Protein AF-A0A1I7UW16-F1 (afdb_monomer_lite)

Structure (mmCIF, N/CA/C/O backbone):
data_AF-A0A1I7UW16-F1
#
_entry.id   AF-A0A1I7UW16-F1
#
loop_
_atom_site.group_PDB
_atom_site.id
_atom_site.type_symbol
_atom_site.label_atom_id
_atom_site.label_alt_id
_atom_site.label_comp_id
_atom_site.label_asym_id
_atom_site.label_entity_id
_atom_site.label_seq_id
_atom_site.pdbx_PDB_ins_code
_atom_site.Cartn_x
_atom_site.Cartn_y
_atom_site.Cartn_z
_atom_site.occupancy
_atom_site.B_iso_or_equiv
_atom_site.auth_seq_id
_atom_site.auth_comp_id
_atom_site.auth_asym_id
_atom_site.auth_atom_id
_atom_site.pdbx_PDB_model_num
ATOM 1 N N . MET A 1 1 ? 10.125 19.066 -25.832 1.00 37.03 1 MET A N 1
ATOM 2 C CA . MET A 1 1 ? 11.140 18.286 -26.562 1.00 37.03 1 MET A CA 1
ATOM 3 C C . MET A 1 1 ? 11.892 17.517 -25.488 1.00 37.03 1 MET A C 1
ATOM 5 O O . MET A 1 1 ? 12.702 18.112 -24.798 1.00 37.03 1 MET A O 1
ATOM 9 N N . ILE A 1 2 ? 11.449 16.295 -25.178 1.00 45.31 2 ILE A N 1
ATOM 10 C CA . ILE A 1 2 ? 12.092 15.461 -24.152 1.00 45.31 2 ILE A CA 1
ATOM 11 C C . ILE A 1 2 ? 13.282 14.831 -24.868 1.00 45.31 2 ILE A C 1
ATOM 13 O O . ILE A 1 2 ? 13.067 14.073 -25.810 1.00 45.31 2 ILE A O 1
ATOM 17 N N . GLU A 1 3 ? 14.505 15.222 -24.507 1.00 43.91 3 GLU A N 1
ATOM 18 C CA . GLU A 1 3 ? 15.710 14.512 -24.940 1.00 43.91 3 GLU A CA 1
ATOM 19 C C . GLU A 1 3 ? 15.518 13.026 -24.630 1.00 43.91 3 GLU A C 1
ATOM 21 O O . GLU A 1 3 ? 15.234 12.659 -23.487 1.00 43.91 3 GLU A O 1
ATOM 26 N N . GLU A 1 4 ? 15.614 12.173 -25.651 1.00 52.16 4 GLU A N 1
ATOM 27 C CA . GLU A 1 4 ? 15.665 10.728 -25.462 1.00 52.16 4 GLU A CA 1
ATOM 28 C C . GLU A 1 4 ? 16.935 10.406 -24.676 1.00 52.16 4 GLU A C 1
ATOM 30 O O . GLU A 1 4 ? 18.010 10.198 -25.236 1.00 52.16 4 GLU A O 1
ATOM 35 N N . GLN A 1 5 ? 16.818 10.392 -23.351 1.00 58.78 5 GLN A N 1
ATOM 36 C CA . GLN A 1 5 ? 17.840 9.847 -22.482 1.00 58.78 5 GLN A CA 1
ATOM 37 C C . GLN A 1 5 ? 17.962 8.365 -22.853 1.00 58.78 5 GLN A C 1
ATOM 39 O O . GLN A 1 5 ? 17.078 7.554 -22.570 1.00 58.78 5 GLN A O 1
ATOM 44 N N . SER A 1 6 ? 19.009 8.030 -23.604 1.00 64.75 6 SER A N 1
ATOM 45 C CA . SER A 1 6 ? 19.212 6.687 -24.129 1.00 64.75 6 SER A CA 1
ATOM 46 C C . SER A 1 6 ? 19.638 5.769 -22.986 1.00 64.75 6 SER A C 1
ATOM 48 O O . SER A 1 6 ? 20.791 5.731 -22.558 1.00 64.75 6 SER A O 1
ATOM 50 N N . PHE A 1 7 ? 18.673 5.037 -22.431 1.00 72.69 7 PHE A N 1
ATOM 51 C CA . PHE A 1 7 ? 18.946 4.079 -21.369 1.00 72.69 7 PHE A CA 1
ATOM 52 C C . PHE A 1 7 ? 19.776 2.909 -21.906 1.00 72.69 7 PHE A C 1
ATOM 54 O O . PHE A 1 7 ? 19.436 2.280 -22.911 1.00 72.69 7 PHE A O 1
ATOM 61 N N . ASN A 1 8 ? 20.863 2.577 -21.205 1.00 81.75 8 ASN A N 1
ATOM 62 C CA . ASN A 1 8 ? 21.662 1.402 -21.527 1.00 81.75 8 ASN A CA 1
ATOM 63 C C . ASN A 1 8 ? 20.979 0.130 -20.991 1.00 81.75 8 ASN A C 1
ATOM 65 O O . ASN A 1 8 ? 21.218 -0.315 -19.868 1.00 81.75 8 ASN A O 1
ATOM 69 N N . TRP A 1 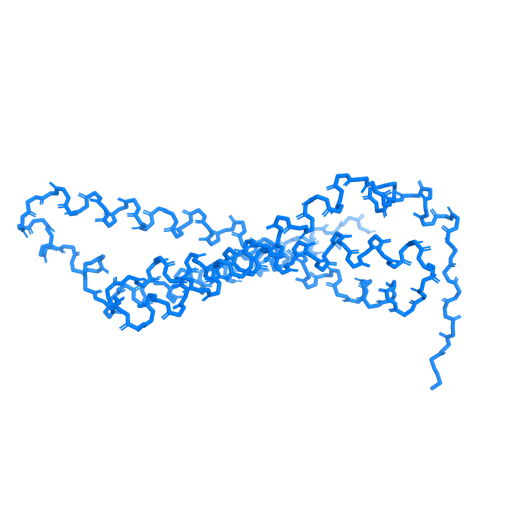9 ? 20.097 -0.452 -21.804 1.00 78.88 9 TRP A N 1
ATOM 70 C CA . TRP A 1 9 ? 19.268 -1.604 -21.435 1.00 78.88 9 TRP A CA 1
ATOM 71 C C . TRP A 1 9 ? 20.053 -2.871 -21.080 1.00 78.88 9 TRP A C 1
ATOM 73 O O . TRP A 1 9 ? 19.568 -3.675 -20.283 1.00 78.88 9 TRP A O 1
ATOM 83 N N . THR A 1 10 ? 21.246 -3.074 -21.648 1.00 79.19 10 THR A N 1
ATOM 84 C CA . THR A 1 10 ? 22.092 -4.230 -21.304 1.00 79.19 10 THR A CA 1
ATOM 85 C C . THR A 1 10 ? 22.701 -4.067 -19.919 1.00 79.19 10 THR A C 1
ATOM 87 O O . THR A 1 10 ? 22.698 -5.027 -19.152 1.00 79.19 10 THR A O 1
ATOM 90 N N . LEU A 1 11 ? 23.125 -2.849 -19.567 1.00 81.06 11 LEU A N 1
ATOM 91 C CA . LEU A 1 11 ? 23.578 -2.522 -18.218 1.00 81.06 11 LEU A CA 1
ATOM 92 C C . LEU A 1 11 ? 22.443 -2.703 -17.203 1.00 81.06 11 LEU A C 1
ATOM 94 O O . LEU A 1 11 ? 22.630 -3.426 -16.235 1.00 81.06 11 LEU A O 1
ATOM 98 N N . ILE A 1 12 ? 21.255 -2.141 -17.466 1.00 77.75 12 ILE A N 1
ATOM 99 C CA . ILE A 1 12 ? 20.081 -2.229 -16.572 1.00 77.75 12 ILE A CA 1
ATOM 100 C C . ILE A 1 12 ? 19.660 -3.682 -16.325 1.00 77.75 12 ILE A C 1
ATOM 102 O O . ILE A 1 12 ? 19.363 -4.063 -15.195 1.00 77.75 12 ILE A O 1
ATOM 106 N N . ARG A 1 13 ? 19.646 -4.516 -17.372 1.00 76.19 13 ARG A N 1
ATOM 107 C CA . ARG A 1 13 ? 19.336 -5.945 -17.232 1.00 76.19 13 ARG A CA 1
ATOM 108 C C . ARG A 1 13 ? 20.404 -6.687 -16.418 1.00 76.19 13 ARG A C 1
ATOM 110 O O . ARG A 1 13 ? 20.070 -7.655 -15.746 1.00 76.19 13 ARG A O 1
ATOM 117 N N . GLY A 1 14 ? 21.664 -6.257 -16.499 1.00 72.62 14 GLY A N 1
ATOM 118 C CA . GLY A 1 14 ? 22.774 -6.843 -15.748 1.00 72.62 14 GLY A CA 1
ATOM 119 C C . GLY A 1 14 ? 22.804 -6.434 -14.274 1.00 72.62 14 GLY A C 1
ATOM 120 O O . GLY A 1 14 ? 23.135 -7.260 -13.431 1.00 72.62 14 GLY A O 1
ATOM 121 N N . THR A 1 15 ? 22.445 -5.189 -13.950 1.00 79.25 15 THR A N 1
ATOM 122 C CA . THR A 1 15 ? 22.438 -4.686 -12.568 1.00 79.25 15 THR A CA 1
ATOM 123 C C . THR A 1 15 ? 21.163 -5.002 -11.798 1.00 79.25 15 THR A C 1
ATOM 125 O O . THR A 1 15 ? 21.235 -5.097 -10.577 1.00 79.25 15 THR A O 1
ATOM 128 N N . CYS A 1 16 ? 20.020 -5.176 -12.470 1.00 71.81 16 CYS A N 1
ATOM 129 C CA . CYS A 1 16 ? 18.739 -5.439 -11.810 1.00 71.81 16 CYS A CA 1
ATOM 130 C C . CYS A 1 16 ? 18.067 -6.721 -12.342 1.00 71.81 16 CYS A C 1
ATOM 132 O O . CYS A 1 16 ? 17.064 -6.643 -13.068 1.00 71.81 16 CYS A O 1
ATOM 134 N N . PRO A 1 17 ? 18.609 -7.912 -12.019 1.00 72.75 17 PRO A N 1
ATOM 135 C CA . PRO A 1 17 ? 18.040 -9.186 -12.452 1.00 72.75 17 PRO A CA 1
ATOM 136 C C . PRO A 1 17 ? 16.630 -9.438 -11.896 1.00 72.75 17 PRO A C 1
ATOM 138 O O . PRO A 1 17 ? 15.856 -10.167 -12.510 1.00 72.75 17 PRO A O 1
ATOM 141 N N . GLU A 1 18 ? 16.264 -8.810 -10.778 1.00 69.75 18 GLU A N 1
ATOM 142 C CA . GLU A 1 18 ? 14.967 -8.948 -10.110 1.00 69.75 18 GLU A CA 1
ATOM 143 C C . GLU A 1 18 ? 13.769 -8.424 -10.918 1.00 69.75 18 GLU A C 1
ATOM 145 O O . GLU A 1 18 ? 12.633 -8.749 -10.590 1.00 69.75 18 GLU A O 1
ATOM 150 N N . PHE A 1 19 ? 13.995 -7.637 -11.976 1.00 72.62 19 PHE A N 1
ATOM 151 C CA . PHE A 1 19 ? 12.925 -7.164 -12.869 1.00 72.62 19 PHE A CA 1
ATOM 152 C C . PHE A 1 19 ? 12.847 -7.947 -14.180 1.00 72.62 19 PHE A C 1
ATOM 154 O O . PHE A 1 19 ? 12.018 -7.630 -15.039 1.00 72.62 19 PHE A O 1
ATOM 161 N N . ILE A 1 20 ? 13.699 -8.959 -14.366 1.00 77.31 20 ILE A N 1
ATOM 162 C CA . ILE A 1 20 ? 13.594 -9.854 -15.514 1.00 77.31 20 ILE A CA 1
ATOM 163 C C . ILE A 1 20 ? 12.311 -10.672 -15.330 1.00 77.31 20 ILE A C 1
ATOM 165 O O . ILE A 1 20 ? 12.205 -11.385 -14.336 1.00 77.31 20 ILE A O 1
ATOM 169 N N . PRO A 1 21 ? 11.351 -10.584 -16.268 1.00 73.50 21 PRO A N 1
ATOM 170 C CA . PRO A 1 21 ? 10.049 -11.211 -16.100 1.00 73.50 21 PRO A CA 1
ATOM 171 C C . PRO A 1 21 ? 10.191 -12.715 -15.886 1.00 73.50 21 PRO A C 1
ATOM 173 O O . PRO A 1 21 ? 10.708 -13.436 -16.744 1.00 73.50 21 PRO A O 1
ATOM 176 N N . ASN A 1 22 ? 9.698 -13.178 -14.744 1.00 79.19 22 ASN A N 1
ATOM 177 C CA . ASN A 1 22 ? 9.583 -14.580 -14.390 1.00 79.19 22 ASN A CA 1
ATOM 178 C C . ASN A 1 22 ? 8.107 -15.013 -14.407 1.00 79.19 22 ASN A C 1
ATOM 180 O O . ASN A 1 22 ? 7.189 -14.213 -14.235 1.00 79.19 22 ASN A O 1
ATOM 184 N N . HIS A 1 23 ? 7.859 -16.313 -14.557 1.00 80.25 23 HIS A N 1
ATOM 185 C CA . HIS A 1 23 ? 6.508 -16.882 -14.509 1.00 80.25 23 HIS A CA 1
ATOM 186 C C . HIS A 1 23 ? 5.813 -16.587 -13.170 1.00 80.25 23 HIS A C 1
ATOM 188 O O . HIS A 1 23 ? 4.605 -16.356 -13.129 1.00 80.25 23 HIS A O 1
ATOM 194 N N . TRP A 1 24 ? 6.586 -16.536 -12.083 1.00 82.00 24 TRP A N 1
ATOM 195 C CA . TRP A 1 24 ? 6.088 -16.178 -10.757 1.00 82.00 24 TRP A CA 1
ATOM 196 C C . TRP A 1 24 ? 5.602 -14.730 -10.658 1.00 82.00 24 TRP A C 1
ATOM 198 O O . TRP A 1 24 ? 4.640 -14.483 -9.935 1.00 82.00 24 TRP A O 1
ATOM 208 N N . ASP A 1 25 ? 6.171 -13.796 -11.421 1.00 77.69 25 ASP A N 1
ATOM 209 C CA . ASP A 1 25 ? 5.743 -12.390 -11.394 1.00 77.69 25 ASP A CA 1
ATOM 210 C C . ASP A 1 25 ? 4.336 -12.231 -11.970 1.00 77.69 25 ASP A C 1
ATOM 212 O O . ASP A 1 25 ? 3.531 -11.452 -11.463 1.00 77.69 25 ASP A O 1
ATOM 216 N N . ILE A 1 26 ? 4.002 -13.026 -12.993 1.00 81.81 26 ILE A N 1
ATOM 217 C CA . ILE A 1 26 ? 2.655 -13.069 -13.574 1.00 81.81 26 ILE A CA 1
ATOM 218 C C . ILE A 1 26 ? 1.663 -13.632 -12.552 1.00 81.81 26 ILE A C 1
ATOM 220 O O . ILE A 1 26 ? 0.593 -13.061 -12.350 1.00 81.81 26 ILE A O 1
ATOM 224 N N . VAL A 1 27 ? 2.022 -14.725 -11.873 1.00 87.38 27 VAL A N 1
ATOM 225 C CA . VAL A 1 27 ? 1.181 -15.336 -10.831 1.00 87.38 27 VAL A CA 1
ATOM 226 C C . VAL A 1 27 ? 0.926 -14.347 -9.690 1.00 87.38 27 VAL A C 1
ATOM 228 O O . VAL A 1 27 ? -0.219 -14.159 -9.275 1.00 87.38 27 VAL A O 1
ATOM 231 N N . LEU A 1 28 ? 1.967 -13.667 -9.211 1.00 87.25 28 LEU A N 1
ATOM 232 C CA . LEU A 1 28 ? 1.851 -12.667 -8.151 1.00 87.25 28 LEU A CA 1
ATOM 233 C C . LEU A 1 28 ? 1.064 -11.430 -8.603 1.00 87.25 28 LEU A C 1
ATOM 235 O O . LEU A 1 28 ? 0.274 -10.900 -7.823 1.00 87.25 28 LEU A O 1
ATOM 239 N N . ALA A 1 29 ? 1.197 -11.002 -9.860 1.00 87.06 29 ALA A N 1
ATOM 240 C CA . ALA A 1 29 ? 0.381 -9.929 -10.420 1.00 87.06 29 ALA A CA 1
ATOM 241 C C . ALA A 1 29 ? -1.108 -10.308 -10.461 1.00 87.06 29 ALA A C 1
ATOM 243 O O . ALA A 1 29 ? -1.954 -9.495 -10.089 1.00 87.06 29 ALA A O 1
ATOM 244 N N . VAL A 1 30 ? -1.446 -11.550 -10.827 1.00 90.06 30 VAL A N 1
ATOM 245 C CA . VAL A 1 30 ? -2.830 -12.049 -10.762 1.00 90.06 30 VAL A CA 1
ATOM 246 C C . VAL A 1 30 ? -3.347 -12.022 -9.324 1.00 90.06 30 VAL A C 1
ATOM 248 O O . VAL A 1 30 ? -4.441 -11.508 -9.085 1.00 90.06 30 VAL A O 1
ATOM 251 N N . PHE A 1 31 ? -2.562 -12.497 -8.352 1.00 92.00 31 PHE A N 1
ATOM 252 C CA . PHE A 1 31 ? -2.939 -12.417 -6.938 1.00 92.00 31 PHE A CA 1
ATOM 253 C C . PHE A 1 31 ? -3.149 -10.976 -6.469 1.00 92.00 31 PHE A C 1
ATOM 255 O O . PHE A 1 31 ? -4.126 -10.709 -5.773 1.00 92.00 31 PHE A O 1
ATOM 262 N N . ALA A 1 32 ? -2.293 -10.041 -6.881 1.00 91.06 32 ALA A N 1
ATOM 263 C CA . ALA A 1 32 ? -2.434 -8.631 -6.541 1.00 91.06 32 ALA A CA 1
ATOM 264 C C . ALA A 1 32 ? -3.695 -8.007 -7.164 1.00 91.06 32 ALA A C 1
ATOM 266 O O . ALA A 1 32 ? -4.396 -7.251 -6.495 1.00 91.06 32 ALA A O 1
ATOM 267 N N . VAL A 1 33 ? -4.045 -8.358 -8.407 1.00 92.19 33 VAL A N 1
ATOM 268 C CA . VAL A 1 33 ? -5.295 -7.906 -9.044 1.00 92.19 33 VAL A CA 1
ATOM 269 C C . VAL A 1 33 ? -6.513 -8.462 -8.308 1.00 92.19 33 VAL A C 1
ATOM 271 O O . VAL A 1 33 ? -7.424 -7.705 -7.969 1.00 92.19 33 VAL A O 1
ATOM 274 N N . VAL A 1 34 ? -6.529 -9.765 -8.013 1.00 94.00 34 VAL A N 1
ATOM 275 C CA . VAL A 1 34 ? -7.616 -10.394 -7.247 1.00 94.00 34 VAL A CA 1
ATOM 276 C C . VAL A 1 34 ? -7.730 -9.758 -5.860 1.00 94.00 34 VAL A C 1
ATOM 278 O O . VAL A 1 34 ? -8.829 -9.394 -5.444 1.00 94.00 34 VAL A O 1
ATOM 281 N N . GLY A 1 35 ? -6.604 -9.553 -5.174 1.00 91.19 35 GLY A N 1
ATOM 282 C CA . GLY A 1 35 ? -6.537 -8.874 -3.882 1.00 91.19 35 GLY A CA 1
ATOM 283 C C . GLY A 1 35 ? -7.107 -7.458 -3.943 1.00 91.19 35 GLY A C 1
ATOM 284 O O . GLY A 1 35 ? -7.961 -7.105 -3.131 1.00 91.19 35 GLY A O 1
ATOM 285 N N . ALA A 1 36 ? -6.726 -6.666 -4.948 1.00 92.31 36 ALA A N 1
ATOM 286 C CA . ALA A 1 36 ? -7.246 -5.315 -5.139 1.00 92.31 36 ALA A CA 1
ATOM 287 C C . ALA A 1 36 ? -8.770 -5.306 -5.357 1.00 92.31 36 ALA A C 1
ATOM 289 O O . ALA A 1 36 ? -9.485 -4.526 -4.726 1.00 92.31 36 ALA A O 1
ATOM 290 N N . VAL A 1 37 ? -9.295 -6.203 -6.198 1.00 93.69 37 VAL A N 1
ATOM 291 C CA . VAL A 1 37 ? -10.742 -6.310 -6.451 1.00 93.69 37 VAL A CA 1
ATOM 292 C C . VAL A 1 37 ? -11.494 -6.715 -5.18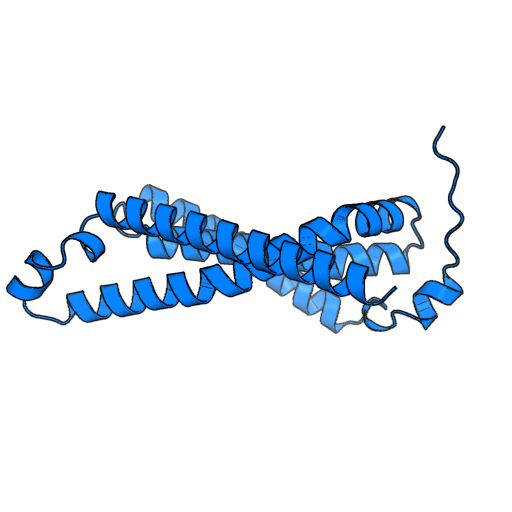2 1.00 93.69 37 VAL A C 1
ATOM 294 O O . VAL A 1 37 ? -12.486 -6.077 -4.823 1.00 93.69 37 VAL A O 1
ATOM 297 N N . MET A 1 38 ? -11.011 -7.732 -4.469 1.00 93.38 38 MET A N 1
ATOM 298 C CA . MET A 1 38 ? -11.636 -8.214 -3.235 1.00 93.38 38 MET A CA 1
ATOM 299 C C . MET A 1 38 ? -11.646 -7.139 -2.145 1.00 93.38 38 MET A C 1
ATOM 301 O O . MET A 1 38 ? -12.684 -6.908 -1.522 1.00 93.38 38 MET A O 1
ATOM 305 N N . ASN A 1 39 ? -10.536 -6.423 -1.959 1.00 92.81 39 ASN A N 1
ATOM 306 C CA . ASN A 1 39 ? -10.442 -5.332 -0.992 1.00 92.81 39 ASN A CA 1
ATOM 307 C C . ASN A 1 39 ? -11.341 -4.150 -1.355 1.00 92.81 39 ASN A C 1
ATOM 309 O O . ASN A 1 39 ? -12.009 -3.594 -0.485 1.00 92.81 39 ASN A O 1
ATOM 313 N N . CYS A 1 40 ? -11.458 -3.828 -2.642 1.00 91.44 40 CYS A N 1
ATOM 314 C CA . CYS A 1 40 ? -12.394 -2.818 -3.122 1.00 91.44 40 CYS A CA 1
ATOM 315 C C . CYS A 1 40 ? -13.848 -3.195 -2.770 1.00 91.44 40 CYS A C 1
ATOM 317 O O . CYS A 1 40 ? -14.583 -2.397 -2.181 1.00 91.44 40 CYS A O 1
ATOM 319 N N . ILE A 1 41 ? -14.248 -4.448 -3.019 1.00 92.50 41 ILE A N 1
ATOM 320 C CA . ILE A 1 41 ? -15.572 -4.968 -2.634 1.00 92.50 41 ILE A CA 1
ATOM 321 C C . ILE A 1 41 ? -15.777 -4.892 -1.111 1.00 92.50 41 ILE A C 1
ATOM 323 O O . ILE A 1 41 ? -16.858 -4.498 -0.658 1.00 92.50 41 ILE A O 1
ATOM 327 N N . LEU A 1 42 ? -14.762 -5.241 -0.314 1.00 90.69 42 LEU A N 1
ATOM 328 C CA . LEU A 1 42 ? -14.812 -5.161 1.149 1.00 90.69 42 LEU A CA 1
ATOM 329 C C . LEU A 1 42 ? -15.028 -3.726 1.634 1.00 90.69 42 LEU A C 1
ATOM 331 O O . LEU A 1 42 ? -15.920 -3.501 2.452 1.00 90.69 42 LEU A O 1
ATOM 335 N N . MET A 1 43 ? -14.299 -2.750 1.089 1.00 89.06 43 MET A N 1
ATOM 336 C CA . MET A 1 43 ? -14.477 -1.332 1.421 1.00 89.06 43 MET A CA 1
ATOM 337 C C . MET A 1 43 ? -15.910 -0.863 1.138 1.00 89.06 43 MET A C 1
ATOM 339 O O . MET A 1 43 ? -16.555 -0.240 1.988 1.00 89.06 43 MET A O 1
ATOM 343 N N . PHE A 1 44 ? -16.464 -1.217 -0.028 1.00 87.38 44 PHE A N 1
ATOM 344 C CA . PHE A 1 44 ? -17.852 -0.891 -0.364 1.00 87.38 44 PHE A CA 1
ATOM 345 C C . PHE A 1 44 ? -18.853 -1.536 0.601 1.00 87.38 44 PHE A C 1
ATOM 347 O O . PHE A 1 44 ? -19.801 -0.877 1.045 1.00 87.38 44 PHE A O 1
ATOM 354 N N . ARG A 1 45 ? -18.646 -2.807 0.965 1.00 88.38 45 ARG A N 1
ATOM 355 C CA . ARG A 1 45 ? -19.510 -3.515 1.920 1.00 88.38 45 ARG A CA 1
ATOM 356 C C . ARG A 1 45 ? -19.424 -2.929 3.325 1.00 88.38 45 ARG A C 1
ATOM 358 O O . ARG A 1 45 ? -20.467 -2.702 3.935 1.00 88.38 45 ARG A O 1
ATOM 365 N N . PHE A 1 46 ? -18.230 -2.631 3.833 1.00 85.81 46 PHE A N 1
ATOM 366 C CA . PHE A 1 46 ? -18.075 -2.041 5.163 1.00 85.81 46 PHE A CA 1
ATOM 367 C C . PHE A 1 46 ? -18.723 -0.662 5.248 1.00 85.81 46 PHE A C 1
ATOM 369 O O . PHE A 1 46 ? -19.450 -0.393 6.206 1.00 85.81 46 PHE A O 1
ATOM 376 N N . LYS A 1 47 ? -18.574 0.163 4.206 1.00 78.81 47 LYS A N 1
ATOM 377 C CA . LYS A 1 47 ? -19.216 1.479 4.131 1.00 78.81 47 LYS A CA 1
ATOM 378 C C . LYS A 1 47 ? -20.746 1.396 4.120 1.00 78.81 47 LYS A C 1
ATOM 380 O O . LYS A 1 47 ? -21.402 2.241 4.727 1.00 78.81 47 LYS A O 1
ATOM 385 N N . LYS A 1 48 ? -21.321 0.393 3.446 1.00 79.94 48 LYS A N 1
ATOM 386 C CA . LYS A 1 48 ? -22.778 0.226 3.325 1.00 79.94 48 LYS A CA 1
ATOM 387 C C . LYS A 1 48 ? -23.415 -0.440 4.548 1.00 79.94 48 LYS A C 1
ATOM 389 O O . LYS A 1 48 ? -24.505 -0.041 4.946 1.00 79.94 48 LYS A O 1
ATOM 394 N N . THR A 1 49 ? -22.761 -1.442 5.132 1.00 69.69 49 THR A N 1
ATOM 395 C CA . THR A 1 49 ? -23.397 -2.360 6.093 1.00 69.69 49 THR A CA 1
ATOM 396 C C . THR A 1 49 ? -22.941 -2.153 7.538 1.00 69.69 49 THR A C 1
ATOM 398 O O . THR A 1 49 ? -23.731 -2.389 8.447 1.00 69.69 49 THR A O 1
ATOM 401 N N . MET A 1 50 ? -21.708 -1.697 7.797 1.00 62.72 50 MET A N 1
ATOM 402 C CA . MET A 1 50 ? -21.160 -1.648 9.161 1.00 62.72 50 MET A CA 1
ATOM 403 C C . MET A 1 50 ? -20.473 -0.317 9.485 1.00 62.72 50 MET A C 1
ATOM 405 O O . MET A 1 50 ? -19.251 -0.197 9.447 1.00 62.72 50 MET A O 1
ATOM 409 N N . ARG A 1 51 ? -21.263 0.669 9.939 1.00 60.03 51 ARG A N 1
ATOM 410 C CA . ARG A 1 51 ? -20.754 1.969 10.434 1.00 60.03 51 ARG A CA 1
ATOM 411 C C . ARG A 1 51 ? -19.752 1.850 11.599 1.00 60.03 51 ARG A C 1
ATOM 413 O O . ARG A 1 51 ? -19.022 2.795 11.864 1.00 60.03 51 ARG A O 1
ATOM 420 N N . GLY A 1 52 ? -19.702 0.706 12.290 1.00 64.25 52 GLY A N 1
ATOM 421 C CA . GLY A 1 52 ? -18.763 0.441 13.388 1.00 64.25 52 GLY A CA 1
ATOM 422 C C . GLY A 1 52 ? -17.427 -0.199 12.981 1.00 64.25 52 GLY A C 1
ATOM 423 O O . GLY A 1 52 ? -16.533 -0.294 13.824 1.00 64.25 52 GLY A O 1
ATOM 424 N N . SER A 1 53 ? -17.271 -0.629 11.724 1.00 79.75 53 SER A N 1
ATOM 425 C CA . SER A 1 53 ? -16.113 -1.398 11.234 1.00 79.75 53 SER A CA 1
ATOM 426 C C . SER A 1 53 ? -15.032 -0.511 10.620 1.00 79.75 53 SER A C 1
ATOM 428 O O . SER A 1 53 ? -14.509 -0.799 9.547 1.00 79.75 53 SER A O 1
ATOM 430 N N . VAL A 1 54 ? -14.699 0.582 11.307 1.00 83.88 54 VAL A N 1
ATOM 431 C CA . VAL A 1 54 ? -13.744 1.580 10.809 1.00 83.88 54 VAL A CA 1
ATOM 432 C C . VAL A 1 54 ? -12.356 0.968 10.597 1.00 83.88 54 VAL A C 1
ATOM 434 O O . VAL A 1 54 ? -11.811 1.113 9.511 1.00 83.88 54 VAL A O 1
ATOM 437 N N . PHE A 1 55 ? -11.824 0.202 11.560 1.00 85.56 55 PHE A N 1
ATOM 438 C CA . PHE A 1 55 ? -10.496 -0.414 11.416 1.00 85.56 55 PHE A CA 1
ATOM 439 C C . PHE A 1 55 ? -10.423 -1.436 10.280 1.00 85.56 55 PHE A C 1
ATOM 441 O O . PHE A 1 55 ? -9.443 -1.45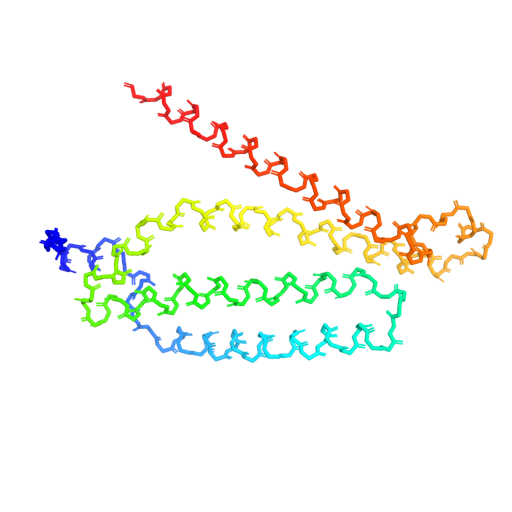2 9.548 1.00 85.56 55 PHE A O 1
ATOM 448 N N . LEU A 1 56 ? -11.468 -2.251 10.090 1.00 86.94 56 LEU A N 1
ATOM 449 C CA . LEU A 1 56 ? -11.523 -3.221 8.989 1.00 86.94 56 LEU A CA 1
ATOM 450 C C . LEU A 1 56 ? -11.616 -2.534 7.625 1.00 86.94 56 LEU A C 1
ATOM 452 O O . LEU A 1 56 ? -11.019 -3.000 6.661 1.00 86.94 56 LEU A O 1
ATOM 456 N N . ASN A 1 57 ? -12.341 -1.416 7.543 1.00 88.62 57 ASN A N 1
ATOM 457 C CA . ASN A 1 57 ? -12.406 -0.624 6.322 1.00 88.62 57 ASN A CA 1
ATOM 458 C C . ASN A 1 57 ? -11.054 0.023 5.993 1.00 88.62 57 ASN A C 1
ATOM 460 O O . ASN A 1 57 ? -10.646 0.019 4.835 1.00 88.62 57 ASN A O 1
ATOM 464 N N . THR A 1 58 ? -10.353 0.550 6.998 1.00 88.56 58 THR A N 1
ATOM 465 C CA . THR A 1 58 ? -9.005 1.100 6.812 1.00 88.56 58 THR A CA 1
ATOM 466 C C . THR A 1 58 ? -8.010 0.011 6.434 1.00 88.56 58 THR A C 1
ATOM 468 O O . THR A 1 58 ? -7.237 0.218 5.510 1.00 88.56 58 THR A O 1
ATOM 471 N N . LEU A 1 59 ? -8.076 -1.162 7.071 1.00 90.56 59 LEU A N 1
ATOM 472 C CA . LEU A 1 59 ? -7.225 -2.304 6.737 1.00 90.56 59 LEU A CA 1
ATOM 473 C C . LEU A 1 59 ? -7.430 -2.748 5.282 1.00 90.56 59 LEU A C 1
ATOM 475 O O . LEU A 1 59 ? -6.459 -2.847 4.545 1.00 90.56 59 LEU A O 1
ATOM 479 N N . ALA A 1 60 ? -8.682 -2.896 4.834 1.00 90.50 60 ALA A N 1
ATOM 480 C CA . ALA A 1 60 ? -8.983 -3.210 3.435 1.00 90.50 60 ALA A CA 1
ATOM 481 C C . ALA A 1 60 ? -8.472 -2.123 2.469 1.00 90.50 60 ALA A C 1
ATOM 483 O O . ALA A 1 60 ? -7.989 -2.434 1.383 1.00 90.50 60 ALA A O 1
ATOM 484 N N . GLY A 1 61 ? -8.539 -0.847 2.866 1.00 88.62 61 GLY A N 1
ATOM 485 C CA . GLY A 1 61 ? -7.942 0.256 2.109 1.00 88.62 61 GLY A CA 1
ATOM 486 C C . GLY A 1 61 ? -6.417 0.163 2.023 1.00 88.62 61 GLY A C 1
ATOM 487 O O . GLY A 1 61 ? -5.851 0.392 0.955 1.00 88.62 61 GLY A O 1
ATOM 488 N N . CYS A 1 62 ? -5.756 -0.222 3.115 1.00 90.00 62 CYS A N 1
ATOM 489 C CA . CYS A 1 62 ? -4.316 -0.444 3.127 1.00 90.00 62 CYS A CA 1
ATOM 490 C C . CYS A 1 62 ? -3.919 -1.638 2.256 1.00 90.00 62 CYS A C 1
ATOM 492 O O . CYS A 1 62 ? -3.016 -1.507 1.436 1.00 90.00 62 CYS A O 1
ATOM 494 N N . ASP A 1 63 ? -4.634 -2.758 2.351 1.00 89.94 63 ASP A N 1
ATOM 495 C CA . ASP A 1 63 ? -4.369 -3.946 1.538 1.00 89.94 63 ASP A CA 1
ATOM 496 C C . ASP A 1 63 ? -4.589 -3.669 0.041 1.00 89.94 63 ASP A C 1
ATOM 498 O O . ASP A 1 63 ? -3.815 -4.122 -0.805 1.00 89.94 63 ASP A O 1
ATOM 502 N N . PHE A 1 64 ? -5.606 -2.870 -0.304 1.00 91.81 64 PHE A N 1
ATOM 503 C CA . PHE A 1 64 ? -5.815 -2.369 -1.665 1.00 91.81 64 PHE A CA 1
ATOM 504 C C . PHE A 1 64 ? -4.630 -1.523 -2.149 1.00 91.81 64 PHE A C 1
ATOM 506 O O . PHE A 1 64 ? -4.112 -1.756 -3.244 1.00 91.81 64 PHE A O 1
ATOM 513 N N . GLY A 1 65 ? -4.169 -0.581 -1.320 1.00 89.94 65 GLY A N 1
ATOM 514 C CA . GLY A 1 65 ? -2.988 0.238 -1.589 1.00 89.94 65 GLY A CA 1
ATOM 515 C C . GLY A 1 65 ? -1.735 -0.606 -1.819 1.00 89.94 65 GLY A C 1
ATOM 516 O O . GLY A 1 65 ? -1.056 -0.427 -2.828 1.00 89.94 65 GLY A O 1
ATOM 517 N N . CYS A 1 66 ? -1.473 -1.587 -0.954 1.00 89.50 66 CYS A N 1
ATOM 518 C CA . CYS A 1 66 ? -0.351 -2.518 -1.082 1.00 89.50 66 CYS A CA 1
ATOM 519 C C . CYS A 1 66 ? -0.405 -3.318 -2.390 1.00 89.50 66 CYS A C 1
ATOM 521 O O . CYS A 1 66 ? 0.616 -3.454 -3.064 1.00 89.50 66 CYS A O 1
ATOM 523 N N . CYS A 1 67 ? -1.586 -3.800 -2.792 1.00 91.06 67 CYS A N 1
ATOM 524 C CA . CYS A 1 67 ? -1.758 -4.512 -4.060 1.00 91.06 67 CYS A CA 1
ATOM 525 C C . CYS A 1 67 ? -1.432 -3.620 -5.269 1.00 91.06 67 CYS A C 1
ATOM 527 O O . CYS A 1 67 ? -0.737 -4.053 -6.189 1.00 91.06 67 CYS A O 1
ATOM 529 N N . ILE A 1 68 ? -1.885 -2.363 -5.265 1.00 89.50 68 ILE A N 1
ATOM 530 C CA . ILE A 1 68 ? -1.581 -1.400 -6.335 1.00 89.50 68 ILE A CA 1
ATOM 531 C C . ILE A 1 68 ? -0.092 -1.062 -6.368 1.00 89.50 68 ILE A C 1
ATOM 533 O O . ILE A 1 68 ? 0.511 -1.056 -7.441 1.00 89.50 68 ILE A O 1
ATOM 537 N N . LEU A 1 69 ? 0.514 -0.811 -5.207 1.00 89.00 69 LEU A N 1
ATOM 538 C CA . LEU A 1 69 ? 1.945 -0.533 -5.104 1.00 89.00 69 LEU A CA 1
ATOM 539 C C . LEU A 1 69 ? 2.780 -1.706 -5.599 1.00 89.00 69 LEU A C 1
ATOM 541 O O . LEU A 1 69 ? 3.793 -1.488 -6.257 1.00 89.00 69 LEU A O 1
ATOM 545 N N . TYR A 1 70 ? 2.353 -2.937 -5.322 1.00 87.88 70 TYR A N 1
ATOM 546 C CA . TYR A 1 70 ? 2.999 -4.132 -5.843 1.00 87.88 70 TYR A CA 1
ATOM 547 C C . TYR A 1 70 ? 2.929 -4.187 -7.377 1.00 87.88 70 TYR A C 1
ATOM 549 O O . TYR A 1 70 ? 3.957 -4.350 -8.035 1.00 87.88 70 TYR A O 1
ATOM 557 N N . LEU A 1 71 ? 1.742 -3.980 -7.960 1.00 88.00 71 LEU A N 1
ATOM 558 C CA . LEU A 1 71 ? 1.565 -3.944 -9.417 1.00 88.00 71 LEU A CA 1
ATOM 559 C C . LEU A 1 71 ? 2.418 -2.849 -10.071 1.00 88.00 71 LEU A C 1
ATOM 561 O O . LEU A 1 71 ? 3.026 -3.073 -11.116 1.00 88.00 71 LEU A O 1
ATOM 565 N N . TYR A 1 72 ? 2.517 -1.681 -9.445 1.00 85.88 72 TYR A N 1
ATOM 566 C CA . TYR A 1 72 ? 3.356 -0.603 -9.952 1.00 85.88 72 TYR A CA 1
ATOM 567 C C . TYR A 1 72 ? 4.857 -0.907 -9.808 1.00 85.88 72 TYR A C 1
ATOM 569 O O . TYR A 1 72 ? 5.617 -0.723 -10.750 1.00 85.88 72 TYR A O 1
ATOM 577 N N . ASN A 1 73 ? 5.313 -1.397 -8.653 1.00 84.12 73 ASN A N 1
ATOM 578 C CA . ASN A 1 73 ? 6.744 -1.592 -8.397 1.00 84.12 73 ASN A CA 1
ATOM 579 C C . ASN A 1 73 ? 7.343 -2.819 -9.078 1.00 84.12 73 ASN A C 1
ATOM 581 O O . ASN A 1 73 ? 8.537 -2.813 -9.372 1.00 84.12 73 ASN A O 1
ATOM 585 N N . TYR A 1 74 ? 6.560 -3.869 -9.308 1.00 81.94 74 TYR A N 1
ATOM 586 C CA . TYR A 1 74 ? 7.080 -5.124 -9.846 1.00 81.94 74 TYR A CA 1
ATOM 587 C C . TYR A 1 74 ? 6.580 -5.371 -11.262 1.00 81.94 74 TYR A C 1
ATOM 589 O O . TYR A 1 74 ? 7.387 -5.481 -12.184 1.00 81.94 74 TYR A O 1
ATOM 597 N N . PHE A 1 75 ? 5.261 -5.377 -11.468 1.00 82.50 75 PHE A N 1
ATOM 598 C CA . PHE A 1 75 ? 4.690 -5.712 -12.772 1.00 82.50 75 PHE A CA 1
ATOM 599 C C . PHE A 1 75 ? 4.977 -4.636 -13.830 1.00 82.50 75 PHE A C 1
ATOM 601 O O . PHE A 1 75 ? 5.494 -4.948 -14.903 1.00 82.50 75 PHE A O 1
ATOM 608 N N . PHE A 1 76 ? 4.721 -3.361 -13.524 1.00 83.25 76 PHE A N 1
ATOM 609 C CA . PHE A 1 76 ? 4.994 -2.262 -14.460 1.00 83.25 76 PHE A CA 1
ATOM 610 C C . PHE A 1 76 ? 6.493 -2.119 -14.758 1.00 83.25 76 PHE A C 1
ATOM 612 O O . PHE A 1 76 ? 6.894 -1.910 -15.902 1.00 83.25 76 PHE A O 1
ATOM 619 N N . THR A 1 77 ? 7.335 -2.307 -13.746 1.00 82.50 77 THR A N 1
ATOM 620 C CA . THR A 1 77 ? 8.795 -2.244 -13.872 1.00 82.50 77 THR A CA 1
ATOM 621 C C . THR A 1 77 ? 9.359 -3.380 -14.715 1.00 82.50 77 THR A C 1
ATOM 623 O O . THR A 1 77 ? 10.213 -3.151 -15.571 1.00 82.50 77 THR A O 1
ATOM 626 N N . SER A 1 78 ? 8.852 -4.598 -14.521 1.00 83.62 78 SER A N 1
ATOM 627 C CA . SER A 1 78 ? 9.231 -5.749 -15.335 1.00 83.62 78 SER A CA 1
ATOM 628 C C . SER A 1 78 ? 8.786 -5.575 -16.789 1.00 83.62 78 SER A C 1
ATOM 630 O O . SER A 1 78 ? 9.572 -5.800 -17.712 1.00 83.62 78 SER A O 1
ATOM 632 N N . ALA A 1 79 ? 7.576 -5.049 -17.014 1.00 81.75 79 ALA A N 1
ATOM 633 C CA . ALA A 1 79 ? 7.103 -4.691 -18.348 1.00 81.75 79 ALA A CA 1
ATOM 634 C C . ALA A 1 79 ? 7.994 -3.621 -19.009 1.00 81.75 79 ALA A C 1
ATOM 636 O O . ALA A 1 79 ? 8.359 -3.764 -20.177 1.00 81.75 79 ALA A O 1
ATOM 637 N N . ALA A 1 80 ? 8.417 -2.591 -18.268 1.00 84.50 80 ALA A N 1
ATOM 638 C CA . ALA A 1 80 ? 9.321 -1.556 -18.770 1.00 84.50 80 ALA A CA 1
ATOM 639 C C . ALA A 1 80 ? 10.661 -2.137 -19.257 1.00 84.50 80 ALA A C 1
ATOM 641 O O . ALA A 1 80 ? 11.146 -1.760 -20.326 1.00 84.50 80 ALA A O 1
ATOM 642 N N . VAL A 1 81 ? 11.231 -3.086 -18.505 1.00 83.62 81 VAL A N 1
ATOM 643 C CA . VAL A 1 81 ? 12.482 -3.783 -18.850 1.00 83.62 81 VAL A CA 1
ATOM 644 C C . VAL A 1 81 ? 12.292 -4.744 -20.028 1.00 83.62 81 VAL A C 1
ATOM 646 O O . VAL A 1 81 ? 13.175 -4.849 -20.883 1.00 83.62 81 VAL A O 1
ATOM 649 N N . TYR A 1 82 ? 11.149 -5.430 -20.109 1.00 83.38 82 TYR A N 1
ATOM 650 C CA . TYR A 1 82 ? 10.836 -6.347 -21.206 1.00 83.38 82 TYR A CA 1
ATOM 651 C C . TYR A 1 82 ? 10.663 -5.614 -22.541 1.00 83.38 82 TYR A C 1
ATOM 653 O O . TYR A 1 82 ? 11.313 -5.969 -23.525 1.00 83.38 82 TYR A O 1
ATOM 661 N N . TYR A 1 83 ? 9.846 -4.557 -22.560 1.00 83.75 83 TYR A N 1
ATOM 662 C CA . TYR A 1 83 ? 9.574 -3.755 -23.756 1.00 83.75 83 TYR A CA 1
ATOM 663 C C . TYR A 1 83 ? 10.669 -2.733 -24.076 1.00 83.75 83 TYR A C 1
ATOM 665 O O . TYR A 1 83 ? 10.604 -2.097 -25.125 1.00 83.75 83 TYR A O 1
ATOM 673 N N . ARG A 1 84 ? 11.670 -2.570 -23.196 1.00 84.06 84 ARG A N 1
ATOM 674 C CA . ARG A 1 84 ? 12.739 -1.563 -23.320 1.00 84.06 84 ARG A CA 1
ATOM 675 C C . ARG A 1 84 ? 12.174 -0.158 -23.547 1.00 84.06 84 ARG A C 1
ATOM 677 O O . ARG A 1 84 ? 12.615 0.582 -24.424 1.00 84.06 84 ARG A O 1
ATOM 684 N N . ASN A 1 85 ? 11.153 0.194 -22.767 1.00 82.62 85 ASN A N 1
ATOM 685 C CA . ASN A 1 85 ? 10.451 1.462 -22.918 1.00 82.62 85 ASN A CA 1
ATOM 686 C C . ASN A 1 85 ? 11.093 2.559 -22.053 1.00 82.62 85 ASN A C 1
ATOM 688 O O . ASN A 1 85 ? 10.959 2.550 -20.826 1.00 82.62 85 ASN A O 1
ATOM 692 N N . ASN A 1 86 ? 11.741 3.531 -22.705 1.00 80.44 86 ASN A N 1
ATOM 693 C CA . ASN A 1 86 ? 12.440 4.642 -22.048 1.00 80.44 86 ASN A CA 1
ATOM 694 C C . ASN A 1 86 ? 11.501 5.481 -21.162 1.00 80.44 86 ASN A C 1
ATOM 696 O O . ASN A 1 86 ? 11.893 5.905 -20.077 1.00 80.44 86 ASN A O 1
ATOM 700 N N . LEU A 1 87 ? 10.246 5.683 -21.580 1.00 81.00 87 LEU A N 1
ATOM 701 C CA . LEU A 1 87 ? 9.283 6.501 -20.837 1.00 81.00 87 LEU A CA 1
ATOM 702 C C . LEU A 1 87 ? 8.874 5.840 -19.515 1.00 81.00 87 LEU A C 1
ATOM 704 O O . LEU A 1 87 ? 8.812 6.499 -18.480 1.00 81.00 87 LEU A O 1
ATOM 708 N N . MET A 1 88 ? 8.637 4.527 -19.529 1.00 80.38 88 MET A N 1
ATOM 709 C CA . MET A 1 88 ? 8.286 3.784 -18.315 1.00 80.38 88 MET A CA 1
ATOM 710 C C . MET A 1 88 ? 9.463 3.716 -17.335 1.00 80.38 88 MET A C 1
ATOM 712 O O . MET A 1 88 ? 9.267 3.871 -16.130 1.00 80.38 88 MET A O 1
ATOM 716 N N . ALA A 1 89 ? 10.686 3.542 -17.846 1.00 80.00 89 ALA A N 1
ATOM 717 C CA . ALA A 1 89 ? 11.897 3.576 -17.029 1.00 80.00 89 ALA A CA 1
ATOM 718 C C . ALA A 1 89 ? 12.125 4.957 -16.395 1.00 80.00 89 ALA A C 1
ATOM 720 O O . ALA A 1 89 ? 12.416 5.042 -15.202 1.00 80.00 89 ALA A O 1
ATOM 721 N N . PHE A 1 90 ? 11.919 6.036 -17.154 1.00 81.38 90 PHE A N 1
ATOM 722 C CA . PHE A 1 90 ? 12.014 7.400 -16.639 1.00 81.38 90 PHE A CA 1
ATOM 723 C C . PHE A 1 90 ? 10.975 7.679 -15.542 1.00 81.38 90 PHE A C 1
ATOM 725 O O . PHE A 1 90 ? 11.328 8.155 -14.463 1.00 81.38 90 PHE A O 1
ATOM 732 N N . LEU A 1 91 ? 9.706 7.315 -15.771 1.00 82.25 91 LEU A N 1
ATOM 733 C CA . LEU A 1 91 ? 8.641 7.452 -14.769 1.00 82.25 91 LEU A CA 1
ATOM 734 C C . LEU A 1 91 ? 8.970 6.700 -13.476 1.00 82.25 91 LEU A C 1
ATOM 736 O O . LEU A 1 91 ? 8.750 7.222 -12.384 1.00 82.25 91 LEU A O 1
ATOM 740 N N . ARG A 1 92 ? 9.542 5.500 -13.583 1.00 82.94 92 ARG A N 1
ATOM 741 C CA . ARG A 1 92 ? 9.988 4.723 -12.425 1.00 82.94 92 ARG A CA 1
ATOM 742 C C . ARG A 1 92 ? 11.090 5.438 -11.638 1.00 82.94 92 ARG A C 1
ATOM 744 O O . ARG A 1 92 ? 11.022 5.478 -10.416 1.00 82.94 92 ARG A O 1
ATOM 751 N N . ILE A 1 93 ? 12.096 6.001 -12.310 1.00 82.12 93 ILE A N 1
ATOM 752 C CA . ILE A 1 93 ? 13.187 6.730 -11.637 1.00 82.12 93 ILE A CA 1
ATOM 753 C C . ILE A 1 93 ? 12.631 7.943 -10.885 1.00 82.12 93 ILE A C 1
ATOM 755 O O . ILE A 1 93 ? 12.943 8.126 -9.711 1.00 82.12 93 ILE A O 1
ATOM 759 N N . MET A 1 94 ? 11.755 8.718 -11.528 1.00 82.56 94 MET A N 1
ATOM 760 C CA . MET A 1 94 ? 11.130 9.895 -10.917 1.00 82.56 94 MET A CA 1
ATOM 761 C C . MET A 1 94 ? 10.294 9.539 -9.682 1.00 82.56 94 MET A C 1
ATOM 763 O O . MET A 1 94 ? 10.316 10.256 -8.687 1.00 82.56 94 MET A O 1
ATOM 767 N N . THR A 1 95 ? 9.566 8.425 -9.729 1.00 80.69 95 THR A N 1
ATOM 768 C CA . THR A 1 95 ? 8.670 7.998 -8.642 1.00 80.69 95 THR A CA 1
ATOM 769 C C . THR A 1 95 ? 9.355 7.154 -7.567 1.00 80.69 95 THR A C 1
ATOM 771 O O . THR A 1 95 ? 8.754 6.899 -6.526 1.00 80.69 95 THR A O 1
ATOM 774 N N . HIS A 1 96 ? 10.611 6.741 -7.754 1.00 81.00 96 HIS A N 1
ATOM 775 C CA . HIS A 1 96 ? 11.285 5.808 -6.847 1.00 81.00 96 HIS A CA 1
ATOM 776 C C . HIS A 1 96 ? 11.366 6.323 -5.399 1.00 81.00 96 HIS A C 1
ATOM 778 O O . HIS A 1 96 ? 11.162 5.556 -4.456 1.00 81.00 96 HIS A O 1
ATOM 784 N N . CYS A 1 97 ? 11.646 7.618 -5.214 1.00 74.38 97 CYS A N 1
ATOM 785 C CA . CYS A 1 97 ? 11.713 8.232 -3.884 1.00 74.38 97 CYS A CA 1
ATOM 786 C C . CYS A 1 97 ? 10.347 8.192 -3.182 1.00 74.38 97 CYS A C 1
ATOM 788 O O . CYS A 1 97 ? 10.236 7.710 -2.055 1.00 74.38 97 CYS A O 1
ATOM 790 N N . GLU A 1 98 ? 9.294 8.600 -3.894 1.00 81.56 98 GLU A N 1
ATOM 791 C CA . GLU A 1 98 ? 7.915 8.594 -3.397 1.00 81.56 98 GLU A CA 1
ATOM 792 C C . GLU A 1 98 ? 7.466 7.184 -3.001 1.00 81.56 98 GLU A C 1
ATOM 794 O O . GLU A 1 98 ? 6.922 6.970 -1.919 1.00 81.56 98 GLU A O 1
ATOM 799 N N . MET A 1 99 ? 7.768 6.184 -3.832 1.00 82.88 99 MET A N 1
ATOM 800 C CA . MET A 1 99 ? 7.374 4.797 -3.574 1.00 82.88 99 MET A CA 1
ATOM 801 C C . MET A 1 99 ? 8.055 4.213 -2.334 1.00 82.88 99 MET A C 1
ATOM 803 O O . MET A 1 99 ? 7.432 3.428 -1.616 1.00 82.88 99 MET A O 1
ATOM 807 N N . LYS A 1 100 ? 9.302 4.610 -2.044 1.00 83.75 100 LYS A N 1
ATOM 808 C CA . LYS A 1 100 ? 9.993 4.221 -0.808 1.00 83.75 100 LYS A CA 1
ATOM 809 C C . LYS A 1 100 ? 9.290 4.805 0.419 1.00 83.75 100 LYS A C 1
ATOM 811 O O . LYS A 1 100 ? 8.964 4.053 1.333 1.00 83.75 100 LYS A O 1
ATOM 816 N N . MET A 1 101 ? 8.980 6.104 0.403 1.00 84.25 101 MET A N 1
ATOM 817 C CA . MET A 1 101 ? 8.262 6.761 1.504 1.00 84.25 101 MET A CA 1
ATOM 818 C C . MET A 1 101 ? 6.893 6.123 1.761 1.00 84.25 101 MET A C 1
ATOM 820 O O . MET A 1 101 ? 6.501 5.910 2.908 1.00 84.25 101 MET A O 1
ATOM 824 N N . VAL A 1 102 ? 6.172 5.788 0.689 1.00 86.81 102 VAL A N 1
ATOM 825 C CA . VAL A 1 102 ? 4.866 5.132 0.780 1.00 86.81 102 VAL A CA 1
ATOM 826 C C . VAL A 1 102 ? 4.995 3.712 1.338 1.00 86.81 102 VAL A C 1
ATOM 828 O O . VAL A 1 102 ? 4.178 3.311 2.163 1.00 86.81 102 VAL A O 1
ATOM 831 N N . LYS A 1 103 ? 6.015 2.946 0.942 1.00 87.56 103 LYS A N 1
ATOM 832 C CA . LYS A 1 103 ? 6.248 1.604 1.491 1.00 87.56 103 LYS A CA 1
ATOM 833 C C . LYS A 1 103 ? 6.528 1.651 2.995 1.00 87.56 103 LYS A C 1
ATOM 835 O O . LYS A 1 103 ? 5.854 0.950 3.745 1.00 87.56 103 LYS A O 1
ATOM 840 N N . ASP A 1 104 ? 7.437 2.524 3.428 1.00 86.94 104 ASP A N 1
ATOM 841 C CA . ASP A 1 104 ? 7.759 2.704 4.850 1.00 86.94 104 ASP A CA 1
ATOM 842 C C . ASP A 1 104 ? 6.506 3.084 5.661 1.00 86.94 104 ASP A C 1
ATOM 844 O O . ASP A 1 104 ? 6.339 2.684 6.812 1.00 86.94 104 ASP A O 1
ATOM 848 N N . PHE A 1 105 ? 5.582 3.830 5.047 1.00 89.06 105 PHE A N 1
ATOM 849 C CA . PHE A 1 105 ? 4.319 4.211 5.675 1.00 89.06 105 PHE A CA 1
ATOM 850 C C . PHE A 1 105 ? 3.419 2.999 5.910 1.00 89.06 105 PHE A C 1
ATOM 852 O O . PHE A 1 105 ? 2.861 2.848 7.002 1.00 89.06 105 PHE A O 1
ATOM 859 N N . TYR A 1 106 ? 3.303 2.117 4.915 1.00 88.81 106 TYR A N 1
ATOM 860 C CA . TYR A 1 106 ? 2.526 0.888 5.043 1.00 88.81 106 TYR A CA 1
ATOM 861 C C . TYR A 1 106 ? 3.116 -0.073 6.078 1.00 88.81 106 TYR A C 1
ATOM 863 O O . TYR A 1 106 ? 2.359 -0.643 6.868 1.00 88.81 106 TYR A O 1
ATOM 871 N N . ASP A 1 107 ? 4.444 -0.177 6.143 1.00 88.12 107 ASP A N 1
ATOM 872 C CA . ASP A 1 107 ? 5.147 -1.021 7.115 1.00 88.12 107 ASP A CA 1
ATOM 873 C C . ASP A 1 107 ? 4.902 -0.569 8.570 1.00 88.12 107 ASP A C 1
ATOM 875 O O . ASP A 1 107 ? 4.890 -1.399 9.479 1.00 88.12 107 ASP A O 1
ATOM 879 N N . ILE A 1 108 ? 4.626 0.721 8.805 1.00 89.44 108 ILE A N 1
ATOM 880 C CA . ILE A 1 108 ? 4.282 1.259 10.134 1.00 89.44 108 ILE A CA 1
ATOM 881 C C . ILE A 1 108 ? 2.778 1.153 10.422 1.00 89.44 108 ILE A C 1
ATOM 883 O O . ILE A 1 108 ? 2.376 0.770 11.526 1.00 89.44 108 ILE A O 1
ATOM 887 N N . ILE A 1 109 ? 1.919 1.503 9.460 1.00 89.75 109 ILE A N 1
ATOM 888 C CA . ILE A 1 109 ? 0.475 1.611 9.708 1.00 89.75 109 ILE A CA 1
ATOM 889 C C . ILE A 1 109 ? -0.213 0.247 9.831 1.00 89.75 109 ILE A C 1
ATOM 891 O O . ILE A 1 109 ? -1.134 0.109 10.637 1.00 89.75 109 ILE A O 1
ATOM 895 N N . LEU A 1 110 ? 0.232 -0.770 9.081 1.00 89.94 110 LEU A N 1
ATOM 896 C CA . LEU A 1 110 ? -0.381 -2.101 9.085 1.00 89.94 110 LEU A CA 1
ATOM 897 C C . LEU A 1 110 ? -0.273 -2.787 10.461 1.00 89.94 110 LEU A C 1
ATOM 899 O O . LEU A 1 110 ? -1.317 -3.170 10.999 1.00 89.94 110 LEU A O 1
ATOM 903 N N . PRO A 1 111 ? 0.913 -2.891 11.099 1.00 91.50 111 PRO A N 1
ATOM 904 C CA . PRO A 1 111 ? 1.025 -3.454 12.445 1.00 91.50 111 PRO A CA 1
ATOM 905 C C . PRO A 1 111 ? 0.195 -2.693 13.480 1.00 91.50 111 PRO A C 1
ATOM 907 O O . PRO A 1 111 ? -0.457 -3.309 14.327 1.00 91.50 111 PRO A O 1
ATOM 910 N N . LEU A 1 112 ? 0.173 -1.357 13.395 1.00 89.81 112 LEU A N 1
ATOM 911 C CA . LEU A 1 112 ? -0.637 -0.533 14.287 1.00 89.81 112 LEU A CA 1
ATOM 912 C C . LEU A 1 112 ? -2.125 -0.835 14.098 1.00 89.81 112 LEU A C 1
ATOM 914 O O . LEU A 1 112 ? -2.810 -1.099 15.083 1.00 89.81 112 LEU A O 1
ATOM 918 N N . LEU A 1 113 ? -2.642 -0.867 12.870 1.00 89.94 113 LEU A N 1
ATOM 919 C CA . LEU A 1 113 ? -4.044 -1.205 12.597 1.00 89.94 113 LEU A CA 1
ATOM 920 C C . LEU A 1 113 ? -4.415 -2.600 13.113 1.00 89.94 113 LEU A C 1
ATOM 922 O O . LEU A 1 113 ? -5.463 -2.762 13.742 1.00 89.94 113 LEU A O 1
ATOM 926 N N . VAL A 1 114 ? -3.547 -3.593 12.914 1.00 91.25 114 VAL A N 1
ATOM 927 C CA . VAL A 1 114 ? -3.750 -4.950 13.441 1.00 91.25 114 VAL A CA 1
ATOM 928 C C . VAL A 1 114 ? -3.808 -4.937 14.970 1.00 91.25 114 VAL A C 1
ATOM 930 O O . VAL A 1 114 ? -4.719 -5.533 15.548 1.00 91.25 114 VAL A O 1
ATOM 933 N N . PHE A 1 115 ? -2.918 -4.199 15.637 1.00 90.62 115 PHE A N 1
ATOM 934 C CA . PHE A 1 115 ? -2.952 -4.031 17.092 1.00 90.62 115 PHE A CA 1
ATOM 935 C C . PHE A 1 115 ? -4.279 -3.425 17.577 1.00 90.62 115 PHE A C 1
ATOM 937 O O . PHE A 1 115 ? -4.874 -3.923 18.534 1.00 90.62 115 PHE A O 1
ATOM 944 N N . HIS A 1 116 ? -4.800 -2.410 16.881 1.00 87.81 116 HIS A N 1
ATOM 945 C CA . HIS A 1 116 ? -6.095 -1.801 17.202 1.00 87.81 116 HIS A CA 1
ATOM 946 C C . HIS A 1 116 ? -7.251 -2.800 17.080 1.00 87.81 116 HIS A C 1
ATOM 948 O O . HIS A 1 116 ? -8.133 -2.829 17.940 1.00 87.81 116 HIS A O 1
ATOM 954 N N . ILE A 1 117 ? -7.234 -3.650 16.049 1.00 89.00 117 ILE A N 1
ATOM 955 C CA . ILE A 1 117 ? -8.243 -4.699 15.848 1.00 89.00 117 ILE A CA 1
ATOM 956 C C . ILE A 1 117 ? -8.163 -5.748 16.961 1.00 89.00 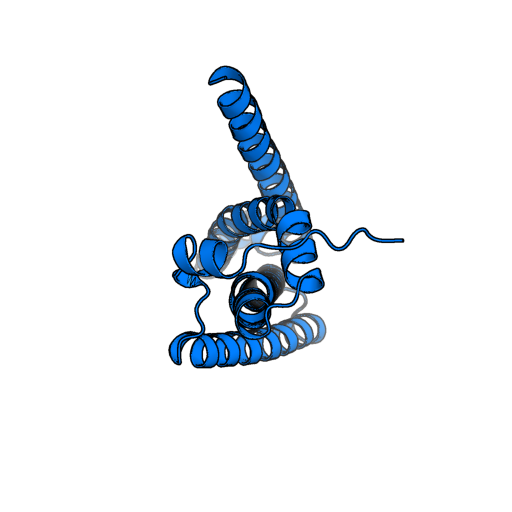117 ILE A C 1
ATOM 958 O O . ILE A 1 117 ? -9.199 -6.126 17.512 1.00 89.00 117 ILE A O 1
ATOM 962 N N . ILE A 1 118 ? -6.960 -6.202 17.321 1.00 90.50 118 ILE A N 1
ATOM 963 C CA . ILE A 1 118 ? -6.756 -7.159 18.420 1.00 90.50 118 ILE A CA 1
ATOM 964 C C . ILE A 1 118 ? -7.296 -6.574 19.726 1.00 90.50 118 ILE A C 1
ATOM 966 O O . ILE A 1 118 ? -8.056 -7.240 20.429 1.00 90.50 118 ILE A O 1
ATOM 970 N N . PHE A 1 119 ? -6.970 -5.314 20.021 1.00 87.81 119 PHE A N 1
ATOM 971 C CA . PHE A 1 119 ? -7.426 -4.644 21.234 1.00 87.81 119 PHE A CA 1
ATOM 972 C C . PHE A 1 119 ? -8.948 -4.454 21.252 1.00 87.81 119 PHE A C 1
ATOM 974 O O . PHE A 1 119 ? -9.591 -4.707 22.270 1.00 87.81 119 PHE A O 1
ATOM 981 N N . GLU A 1 120 ? -9.556 -4.095 20.116 1.00 86.44 120 GLU A N 1
ATOM 982 C CA . GLU A 1 120 ? -11.013 -4.043 19.984 1.00 86.44 120 GLU A CA 1
ATOM 983 C C . GLU A 1 120 ? -11.643 -5.412 20.286 1.00 86.44 120 GLU A C 1
ATOM 985 O O . GLU A 1 120 ? -12.574 -5.500 21.091 1.00 86.44 120 GLU A O 1
ATOM 990 N N . LYS A 1 121 ? -11.150 -6.490 19.665 1.00 86.88 121 LYS A N 1
ATOM 991 C CA . LYS A 1 121 ? -11.684 -7.844 19.873 1.00 86.88 121 LYS A CA 1
ATOM 992 C C . LYS A 1 121 ? -11.505 -8.309 21.315 1.00 86.88 121 LYS A C 1
ATOM 994 O O . LYS A 1 121 ? -12.438 -8.876 21.879 1.00 86.88 121 LYS A O 1
ATOM 999 N N . PHE A 1 122 ? -10.370 -7.999 21.932 1.00 87.44 122 PHE A N 1
ATOM 1000 C CA . PHE A 1 122 ? -10.116 -8.271 23.343 1.00 87.44 122 PHE A CA 1
ATOM 1001 C C . PHE A 1 122 ? -11.123 -7.554 24.254 1.00 87.44 122 PHE A C 1
ATOM 1003 O O . PHE A 1 122 ? -11.754 -8.185 25.104 1.00 87.44 122 PHE A O 1
ATOM 1010 N N . LEU A 1 123 ? -11.375 -6.261 24.033 1.00 85.50 123 LEU A N 1
ATOM 1011 C CA . LEU A 1 123 ? -12.362 -5.502 24.810 1.00 85.50 123 LEU A CA 1
ATOM 1012 C C . LEU A 1 123 ? -13.788 -6.052 24.669 1.00 85.50 123 LEU A C 1
ATOM 1014 O O . LEU A 1 123 ? -14.567 -5.968 25.618 1.00 85.50 123 LEU A O 1
ATOM 1018 N N . TRP A 1 124 ? -14.129 -6.639 23.520 1.00 83.06 124 TRP A N 1
ATOM 1019 C CA . TRP A 1 124 ? -15.420 -7.300 23.315 1.00 83.06 124 TRP A CA 1
ATOM 1020 C C . TRP A 1 124 ? -15.572 -8.631 24.055 1.00 83.06 124 TRP A C 1
ATOM 1022 O O . TRP A 1 124 ? -16.705 -9.026 24.322 1.00 83.06 124 TRP A O 1
ATOM 1032 N N . THR A 1 125 ? -14.474 -9.293 24.428 1.00 86.50 125 THR A N 1
ATOM 1033 C CA . THR A 1 125 ? -14.506 -10.483 25.302 1.00 86.50 125 THR A CA 1
ATOM 1034 C C . THR A 1 125 ? -14.603 -10.136 26.791 1.00 86.50 125 THR A C 1
ATOM 1036 O O . THR A 1 125 ? -14.949 -10.985 27.609 1.00 86.50 125 THR A O 1
ATOM 1039 N N . CYS A 1 126 ? -14.325 -8.883 27.156 1.00 85.06 126 CYS A N 1
ATOM 1040 C CA . CYS A 1 126 ? -14.342 -8.402 28.535 1.00 85.06 126 CYS A CA 1
ATOM 1041 C C . CYS A 1 126 ? -15.748 -8.001 29.024 1.00 85.06 126 CYS A C 1
ATOM 1043 O O . CYS A 1 126 ? -16.694 -7.845 28.251 1.00 85.06 126 CYS A O 1
ATOM 1045 N N . SER A 1 127 ? -15.875 -7.771 30.340 1.00 85.06 127 SER A N 1
ATOM 1046 C CA . SER A 1 127 ? -17.130 -7.313 30.955 1.00 85.06 127 SER A CA 1
ATOM 1047 C C . SER A 1 127 ? -17.655 -6.007 30.338 1.00 85.06 127 SER A C 1
ATOM 1049 O O . SER A 1 127 ? -16.892 -5.130 29.914 1.00 85.06 127 SER A O 1
ATOM 1051 N N . THR A 1 128 ? -18.975 -5.823 30.384 1.00 79.38 128 THR A N 1
ATOM 1052 C CA . THR A 1 128 ? -19.654 -4.607 29.907 1.00 79.38 128 THR A CA 1
ATOM 1053 C C . THR A 1 128 ? -19.144 -3.332 30.585 1.00 79.38 128 THR A C 1
ATOM 1055 O O . THR A 1 128 ? -19.058 -2.293 29.929 1.00 79.38 128 THR A O 1
ATOM 1058 N N . ARG A 1 129 ? -18.728 -3.405 31.860 1.00 79.25 129 ARG A N 1
ATOM 1059 C CA . ARG A 1 129 ? -18.146 -2.280 32.613 1.00 79.25 129 ARG A CA 1
ATOM 1060 C C . ARG A 1 129 ? -16.787 -1.856 32.052 1.00 79.25 129 ARG A C 1
ATOM 1062 O O . ARG A 1 129 ? -16.521 -0.664 31.928 1.00 79.25 129 ARG A O 1
ATOM 1069 N N . THR A 1 130 ? -15.948 -2.817 31.665 1.00 77.12 130 THR A N 1
ATOM 1070 C CA . THR A 1 130 ? -14.651 -2.545 31.026 1.00 77.12 130 THR A CA 1
ATOM 1071 C C . THR A 1 130 ? -14.849 -1.936 29.639 1.00 77.12 130 THR A C 1
ATOM 1073 O O . THR A 1 130 ? -14.197 -0.951 29.303 1.00 77.12 130 THR A O 1
ATOM 1076 N N . ARG A 1 131 ? -15.821 -2.439 28.869 1.00 76.88 131 ARG A N 1
ATOM 1077 C CA . ARG A 1 131 ? -16.177 -1.913 27.541 1.00 76.88 131 ARG A CA 1
ATOM 1078 C C . ARG A 1 131 ? -16.635 -0.449 27.583 1.00 76.88 131 ARG A C 1
ATOM 1080 O O . ARG A 1 131 ? -16.257 0.333 26.719 1.00 76.88 131 ARG A O 1
ATOM 1087 N N . LEU A 1 132 ? -17.408 -0.080 28.605 1.00 72.81 132 LEU A N 1
ATOM 1088 C CA . LEU A 1 132 ? -17.860 1.297 28.848 1.00 72.81 132 LEU A CA 1
ATOM 1089 C C . LEU A 1 132 ? -16.738 2.229 29.318 1.00 72.81 132 LEU A C 1
ATOM 1091 O O . LEU A 1 132 ? -16.807 3.422 29.057 1.00 72.81 132 LEU A O 1
ATOM 1095 N N . LYS A 1 133 ? -15.701 1.710 29.985 1.00 81.25 133 LYS A N 1
ATOM 1096 C CA . LYS A 1 133 ? -14.531 2.513 30.373 1.00 81.25 133 LYS A CA 1
ATOM 1097 C C . LYS A 1 133 ? -13.620 2.817 29.175 1.00 81.25 133 LYS A C 1
ATOM 1099 O O . LYS A 1 133 ? -13.013 3.879 29.126 1.00 81.25 133 LYS A O 1
ATOM 1104 N N . TRP A 1 134 ? -13.563 1.912 28.196 1.00 75.00 134 TRP A N 1
ATOM 1105 C CA . TRP A 1 134 ? -12.765 2.040 26.971 1.00 75.00 134 TRP A CA 1
ATOM 1106 C C . TRP A 1 134 ? -13.631 2.409 25.755 1.00 75.00 134 TRP A C 1
ATOM 1108 O O . TRP A 1 134 ? -13.641 1.726 24.726 1.00 75.00 134 TRP A O 1
ATOM 1118 N N . THR A 1 135 ? -14.363 3.522 25.858 1.00 73.56 135 THR A N 1
ATOM 1119 C CA . THR A 1 135 ? -15.215 4.046 24.772 1.00 73.56 135 THR A CA 1
ATOM 1120 C C . THR A 1 135 ? -14.440 4.343 23.487 1.00 73.56 135 THR A C 1
ATOM 1122 O O . THR A 1 135 ? -14.987 4.184 22.395 1.00 73.56 135 THR A O 1
ATOM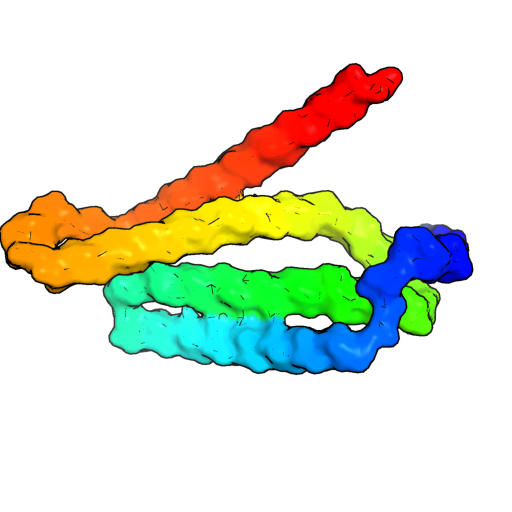 1125 N N . PHE A 1 136 ? -13.155 4.698 23.606 1.00 68.81 136 PHE A N 1
ATOM 1126 C CA . PHE A 1 136 ? -12.276 5.037 22.483 1.00 68.81 136 PHE A CA 1
ATOM 1127 C C . PHE A 1 136 ? -12.180 3.944 21.407 1.00 68.81 136 PHE A C 1
ATOM 1129 O O . PHE A 1 136 ? -12.109 4.257 20.222 1.00 68.81 136 PHE A O 1
ATOM 1136 N N . PHE A 1 137 ? -12.239 2.670 21.804 1.00 67.62 137 PHE A N 1
ATOM 1137 C CA . PHE A 1 137 ? -12.111 1.521 20.899 1.00 67.62 137 PHE A CA 1
ATOM 1138 C C . PHE A 1 137 ? -13.449 0.892 20.505 1.00 67.62 137 PHE A C 1
ATOM 1140 O O . PHE A 1 137 ? -13.481 -0.033 19.699 1.00 67.62 137 PHE A O 1
ATOM 1147 N N . THR A 1 138 ? -14.567 1.355 21.065 1.00 67.50 138 THR A N 1
ATOM 1148 C CA . THR A 1 138 ? -15.876 0.698 20.914 1.00 67.50 138 THR A CA 1
ATOM 1149 C C . THR A 1 138 ? -16.869 1.556 20.131 1.00 67.50 138 THR A C 1
ATOM 1151 O O . THR A 1 138 ? -17.612 1.023 19.304 1.00 67.50 138 THR A O 1
ATOM 1154 N N . LEU A 1 139 ? -16.829 2.881 20.295 1.00 75.38 139 LEU A N 1
ATOM 1155 C CA . LEU A 1 139 ? -17.676 3.842 19.579 1.00 75.38 139 LEU A CA 1
ATOM 1156 C C . LEU A 1 139 ? -17.095 4.241 18.214 1.00 75.38 139 LEU A C 1
ATOM 1158 O O . LEU A 1 139 ? -15.918 4.572 18.093 1.00 75.38 139 LEU A O 1
A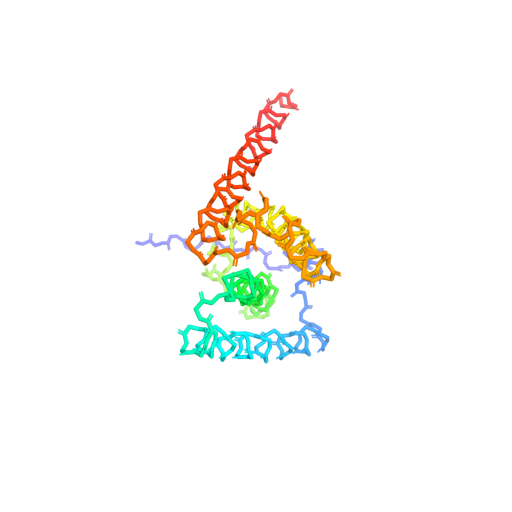TOM 1162 N N . ALA A 1 140 ? -17.950 4.289 17.187 1.00 72.50 140 ALA A N 1
ATOM 1163 C CA . ALA A 1 140 ? -17.550 4.543 15.797 1.00 72.50 140 ALA A CA 1
ATOM 1164 C C . ALA A 1 140 ? -16.796 5.873 15.586 1.00 72.50 140 ALA A C 1
ATOM 1166 O O . ALA A 1 140 ? -15.782 5.893 14.891 1.00 72.50 140 ALA A O 1
ATOM 1167 N N . ASN A 1 141 ? -17.239 6.964 16.221 1.00 76.62 141 ASN A N 1
ATOM 1168 C CA . ASN A 1 141 ? -16.604 8.279 16.065 1.00 76.62 141 ASN A CA 1
ATOM 1169 C C . ASN A 1 141 ? -15.178 8.304 16.637 1.00 76.62 141 ASN A C 1
ATOM 1171 O O . ASN A 1 141 ? -14.265 8.831 16.004 1.00 76.62 141 ASN A O 1
ATOM 1175 N N . TYR A 1 142 ? -14.967 7.687 17.804 1.00 79.94 142 TYR A N 1
ATOM 1176 C CA . TYR A 1 142 ? -13.641 7.624 18.420 1.00 79.94 142 TYR A CA 1
ATOM 1177 C C . TYR A 1 142 ? -12.708 6.651 17.696 1.00 79.94 142 TYR A C 1
ATOM 1179 O O . TYR A 1 142 ? -11.521 6.941 17.577 1.00 79.94 142 TYR A O 1
ATOM 1187 N N . LYS A 1 143 ? -13.235 5.564 17.116 1.00 82.00 143 LYS A N 1
ATOM 1188 C CA . LYS A 1 143 ? -12.464 4.683 16.224 1.00 82.00 143 LYS A CA 1
ATOM 1189 C C . LYS A 1 143 ? -11.940 5.425 14.998 1.00 82.00 143 LYS A C 1
ATOM 1191 O O . LYS A 1 143 ? -10.786 5.240 14.618 1.00 82.00 143 LYS A O 1
ATOM 1196 N N . PHE A 1 144 ? -12.774 6.267 14.383 1.00 81.19 144 PHE A N 1
ATOM 1197 C CA . PHE A 1 144 ? -12.352 7.099 13.257 1.00 81.19 144 PHE A CA 1
ATOM 1198 C C . PHE A 1 144 ? -11.258 8.078 13.670 1.00 81.19 144 PHE A C 1
ATOM 1200 O O . PHE A 1 144 ? -10.214 8.115 13.028 1.00 81.19 144 PHE A O 1
ATOM 1207 N N . LEU A 1 145 ? -11.440 8.783 14.790 1.00 84.19 145 LEU A N 1
ATOM 1208 C CA . LEU A 1 145 ? -10.413 9.678 15.318 1.00 84.19 145 LEU A CA 1
ATOM 1209 C C . LEU A 1 145 ? -9.092 8.940 15.585 1.00 84.19 145 LEU A C 1
ATOM 1211 O O . LEU A 1 145 ? -8.035 9.410 15.184 1.00 84.19 145 LEU A O 1
ATOM 1215 N N . LEU A 1 146 ? -9.146 7.759 16.200 1.00 84.81 146 LEU A N 1
ATOM 1216 C CA . LEU A 1 146 ? -7.966 6.949 16.497 1.00 84.81 146 LEU A CA 1
ATOM 1217 C C . LEU A 1 146 ? -7.255 6.467 15.221 1.00 84.81 146 LEU A C 1
ATOM 1219 O O . LEU A 1 146 ? -6.028 6.473 15.143 1.00 84.81 146 LEU A O 1
ATOM 1223 N N . THR A 1 147 ? -8.023 6.127 14.187 1.00 85.00 147 THR A N 1
ATOM 1224 C CA . THR A 1 147 ? -7.492 5.793 12.856 1.00 85.00 147 THR A CA 1
ATOM 1225 C C . THR A 1 147 ? -6.801 7.001 12.211 1.00 85.00 147 THR A C 1
ATOM 1227 O O . THR A 1 147 ? -5.723 6.876 11.638 1.00 85.00 147 THR A O 1
ATOM 1230 N N . VAL A 1 148 ? -7.381 8.197 12.326 1.00 86.88 148 VAL A N 1
ATOM 1231 C CA . VAL A 1 148 ? -6.760 9.427 11.813 1.00 86.88 148 VAL A CA 1
ATOM 1232 C C . VAL A 1 148 ? -5.463 9.725 12.564 1.00 86.88 148 VAL A C 1
ATOM 1234 O O . VAL A 1 148 ? -4.437 9.955 11.932 1.00 86.88 148 VAL A O 1
ATOM 1237 N N . MET A 1 149 ? -5.470 9.640 13.896 1.00 88.00 149 MET A N 1
ATOM 1238 C CA . MET A 1 149 ? -4.276 9.875 14.715 1.00 88.00 149 MET A CA 1
ATOM 1239 C C . MET A 1 149 ? -3.146 8.893 14.391 1.00 88.00 149 MET A C 1
ATOM 1241 O O . MET A 1 149 ? -1.994 9.302 14.284 1.00 88.00 149 MET A O 1
ATOM 1245 N N . THR A 1 150 ? -3.463 7.614 14.186 1.00 88.25 150 THR A N 1
ATOM 1246 C CA . THR A 1 150 ? -2.471 6.598 13.791 1.00 88.25 150 THR A CA 1
ATOM 1247 C C . THR A 1 150 ? -1.927 6.829 12.385 1.00 88.25 150 THR A C 1
ATOM 1249 O O . THR A 1 150 ? -0.727 6.683 12.173 1.00 88.25 150 THR A O 1
ATOM 1252 N N . THR A 1 151 ? -2.770 7.265 11.447 1.00 87.69 151 THR A N 1
ATOM 1253 C CA . THR A 1 151 ? -2.349 7.649 10.088 1.00 87.69 151 THR A CA 1
ATOM 1254 C C . THR A 1 151 ? -1.395 8.846 10.127 1.00 87.69 151 THR A C 1
ATOM 1256 O O . THR A 1 151 ? -0.344 8.822 9.491 1.00 87.69 151 THR A O 1
ATOM 1259 N N . VAL A 1 152 ? -1.718 9.877 10.914 1.00 90.50 152 VAL A N 1
ATOM 1260 C CA . VAL A 1 152 ? -0.859 11.059 11.095 1.00 90.50 152 VAL A CA 1
ATOM 1261 C C . VAL A 1 152 ? 0.464 10.676 11.756 1.00 90.50 152 VAL A C 1
ATOM 1263 O O . VAL A 1 152 ? 1.519 11.104 11.298 1.00 90.50 152 VAL A O 1
ATOM 1266 N N . TYR A 1 153 ? 0.424 9.832 12.789 1.00 90.31 153 TYR A N 1
ATOM 1267 C CA . TYR A 1 153 ? 1.625 9.324 13.447 1.00 90.31 153 TYR A CA 1
ATOM 1268 C C . TYR A 1 153 ? 2.529 8.556 12.474 1.00 90.31 153 TYR A C 1
ATOM 1270 O O . TYR A 1 153 ? 3.724 8.835 12.411 1.00 90.31 153 TYR A O 1
ATOM 1278 N N . ALA A 1 154 ? 1.963 7.645 11.677 1.00 89.00 154 ALA A N 1
ATOM 1279 C CA . ALA A 1 154 ? 2.713 6.905 10.667 1.00 89.00 154 ALA A CA 1
ATOM 1280 C C . ALA A 1 154 ? 3.346 7.850 9.633 1.00 89.00 154 ALA A C 1
ATOM 1282 O O . ALA A 1 154 ? 4.520 7.695 9.314 1.00 89.00 154 ALA A O 1
ATOM 1283 N N . GLY A 1 155 ? 2.615 8.875 9.179 1.00 88.75 155 GLY A N 1
ATOM 1284 C CA . GLY A 1 155 ? 3.138 9.886 8.254 1.00 88.75 155 GLY A CA 1
ATOM 1285 C C . GLY A 1 155 ? 4.274 10.732 8.840 1.00 88.75 155 GLY A C 1
ATOM 1286 O O . GLY A 1 155 ? 5.254 11.018 8.157 1.00 88.75 155 GLY A O 1
ATOM 1287 N N . MET A 1 156 ? 4.194 11.109 10.118 1.00 89.62 156 MET A N 1
ATOM 1288 C CA . MET A 1 156 ? 5.295 11.809 10.790 1.00 89.62 156 MET A CA 1
ATOM 1289 C C . MET A 1 156 ? 6.518 10.903 10.964 1.00 89.62 156 MET A C 1
ATOM 1291 O O . MET A 1 156 ? 7.645 11.336 10.728 1.00 89.62 156 MET A O 1
ATOM 1295 N N . ALA A 1 157 ? 6.307 9.641 11.344 1.00 88.38 157 ALA A N 1
ATOM 1296 C CA . ALA A 1 157 ? 7.382 8.676 11.539 1.00 88.38 157 ALA A CA 1
ATOM 1297 C C . ALA A 1 157 ? 8.144 8.389 10.235 1.00 88.38 157 ALA A C 1
ATOM 1299 O O . ALA A 1 157 ? 9.376 8.372 10.239 1.00 88.38 157 ALA A O 1
ATOM 1300 N N . THR A 1 158 ? 7.443 8.233 9.108 1.00 87.81 158 THR A N 1
ATOM 1301 C CA . THR A 1 158 ? 8.099 8.058 7.805 1.00 87.81 158 THR A CA 1
ATOM 1302 C C . THR A 1 158 ? 8.853 9.291 7.355 1.00 87.81 158 THR A C 1
ATOM 1304 O O . THR A 1 158 ? 9.943 9.155 6.798 1.00 87.81 158 THR A O 1
ATOM 1307 N N . PHE A 1 159 ? 8.316 10.483 7.613 1.00 86.44 159 PHE A N 1
ATOM 1308 C CA . PHE A 1 159 ? 8.996 11.726 7.277 1.00 86.44 159 PHE A CA 1
ATOM 1309 C C . PHE A 1 159 ? 10.310 11.866 8.053 1.00 86.44 159 PHE A C 1
ATOM 1311 O O . PHE A 1 159 ? 11.350 12.142 7.462 1.00 86.44 159 PHE A O 1
ATOM 1318 N N . ILE A 1 160 ? 10.293 11.581 9.360 1.00 87.31 160 ILE A N 1
ATOM 1319 C CA . ILE A 1 160 ? 11.495 11.589 10.206 1.00 87.31 160 ILE A CA 1
ATOM 1320 C C . ILE A 1 160 ? 12.500 10.526 9.744 1.00 87.31 160 ILE A C 1
ATOM 1322 O O . ILE A 1 160 ? 13.690 10.815 9.640 1.00 87.31 160 ILE A O 1
ATOM 1326 N N . SER A 1 161 ? 12.040 9.309 9.438 1.00 83.56 161 SER A N 1
ATOM 1327 C CA . SER A 1 161 ? 12.906 8.225 8.955 1.00 83.56 161 SER A CA 1
ATOM 1328 C C . SER A 1 161 ? 13.616 8.604 7.650 1.00 83.56 161 SER A C 1
ATOM 1330 O O . SER A 1 161 ? 14.835 8.468 7.534 1.00 83.56 161 SER A O 1
ATOM 1332 N N . ASN A 1 162 ? 12.875 9.166 6.690 1.00 82.19 162 ASN A N 1
ATOM 1333 C CA . ASN A 1 162 ? 13.439 9.599 5.413 1.00 82.19 162 ASN A CA 1
ATOM 1334 C C . ASN A 1 162 ? 14.358 10.817 5.564 1.00 82.19 162 ASN A C 1
ATOM 1336 O O . ASN A 1 162 ? 15.410 10.861 4.929 1.00 82.19 162 ASN A O 1
ATOM 1340 N N . TRP A 1 163 ? 14.026 11.760 6.449 1.00 82.12 163 TRP A N 1
ATOM 1341 C CA . TRP A 1 163 ? 14.903 12.884 6.773 1.00 82.12 163 TRP A CA 1
ATOM 1342 C C . TRP A 1 163 ? 16.235 12.415 7.366 1.00 82.12 163 TRP A C 1
ATOM 1344 O O . TRP A 1 163 ? 17.299 12.823 6.905 1.00 82.12 163 TRP A O 1
ATOM 1354 N N . ASN A 1 164 ? 16.194 11.501 8.337 1.00 76.75 164 ASN A N 1
ATOM 1355 C CA . ASN A 1 164 ? 17.395 10.931 8.948 1.00 76.75 164 ASN A CA 1
ATOM 1356 C C . ASN A 1 164 ? 18.248 10.167 7.930 1.00 76.75 164 ASN A C 1
ATOM 1358 O O . ASN A 1 164 ? 19.474 10.266 7.962 1.00 76.75 164 ASN A O 1
ATOM 1362 N N . PHE A 1 165 ? 17.616 9.445 7.001 1.00 75.62 165 PHE A N 1
ATOM 1363 C CA . PHE A 1 165 ? 18.316 8.775 5.908 1.00 75.62 165 PHE A CA 1
ATOM 1364 C C . PHE A 1 165 ? 19.032 9.779 4.990 1.00 75.62 165 PHE A C 1
ATOM 1366 O O . PHE A 1 165 ? 20.209 9.591 4.684 1.00 75.62 165 PHE A O 1
ATOM 1373 N N . LEU A 1 166 ? 18.361 10.870 4.603 1.00 75.69 166 LEU A N 1
ATOM 1374 C CA . LEU A 1 166 ? 18.948 11.928 3.773 1.00 75.69 166 LEU A CA 1
ATOM 1375 C C . LEU A 1 166 ? 20.129 12.611 4.474 1.00 75.69 166 LEU A C 1
ATOM 1377 O O . LEU A 1 166 ? 21.207 12.720 3.889 1.00 75.69 166 LEU A O 1
ATOM 1381 N N . VAL A 1 167 ? 19.968 12.997 5.742 1.00 75.19 167 VAL A N 1
ATOM 1382 C CA . VAL A 1 167 ? 21.036 13.622 6.542 1.00 75.19 167 VAL A CA 1
ATOM 1383 C C . VAL A 1 167 ? 22.227 12.677 6.716 1.00 75.19 167 VAL A C 1
ATOM 1385 O O . VAL A 1 167 ? 23.369 13.089 6.521 1.00 75.19 167 VAL A O 1
ATOM 1388 N N . SER A 1 168 ? 21.981 11.397 7.011 1.00 71.50 168 SER A N 1
ATOM 1389 C CA . SER A 1 168 ? 23.044 10.394 7.126 1.00 71.50 168 SER A CA 1
ATOM 1390 C C . SER A 1 168 ? 23.796 10.202 5.808 1.00 71.50 168 SER A C 1
ATOM 1392 O O . SER A 1 168 ? 25.023 10.109 5.827 1.00 71.50 168 SER A O 1
ATOM 1394 N N . SER A 1 169 ? 23.095 10.181 4.671 1.00 68.56 169 SER A N 1
ATOM 1395 C CA . SER A 1 169 ? 23.728 10.049 3.354 1.00 68.56 169 SER A CA 1
ATOM 1396 C C . SER A 1 169 ? 24.567 11.270 2.963 1.00 68.56 169 SER A C 1
ATOM 1398 O O . SER A 1 169 ? 25.614 11.107 2.347 1.00 68.56 169 SER A O 1
ATOM 1400 N N . ALA A 1 170 ? 24.162 12.471 3.388 1.00 67.25 170 ALA A N 1
ATOM 1401 C CA . ALA A 1 170 ? 24.906 13.708 3.158 1.00 67.25 170 ALA A CA 1
ATOM 1402 C C . ALA A 1 170 ? 26.160 13.833 4.042 1.00 67.25 170 ALA A C 1
ATOM 1404 O O . ALA A 1 170 ? 27.112 14.493 3.651 1.00 67.25 170 ALA A O 1
ATOM 1405 N N . SER A 1 171 ? 26.181 13.197 5.219 1.00 60.56 171 SER A N 1
ATOM 1406 C CA . SER A 1 171 ? 27.351 13.185 6.116 1.00 60.56 171 SER A CA 1
ATOM 1407 C C . SER A 1 171 ? 28.446 12.176 5.735 1.00 60.56 171 SER A C 1
ATOM 1409 O O . SER A 1 171 ? 29.511 12.174 6.347 1.00 60.56 171 SER A O 1
ATOM 1411 N N . LEU A 1 172 ? 28.165 11.294 4.770 1.00 55.25 172 LEU A N 1
ATOM 1412 C CA . LEU A 1 172 ? 29.066 10.239 4.282 1.00 55.25 172 LEU A CA 1
ATOM 1413 C C . LEU A 1 172 ? 29.749 10.589 2.943 1.00 55.25 172 LEU A C 1
ATOM 1415 O O . LEU A 1 172 ? 30.521 9.772 2.438 1.00 55.25 172 LEU A O 1
ATOM 1419 N N . GLN A 1 173 ? 29.463 11.767 2.378 1.00 44.75 173 GLN A N 1
ATOM 1420 C CA . GLN A 1 173 ? 30.177 12.366 1.241 1.00 44.75 173 GLN A CA 1
ATOM 1421 C C . GLN A 1 173 ? 31.182 13.405 1.733 1.00 44.75 173 GLN A C 1
ATOM 1423 O O . GLN A 1 173 ? 32.256 13.495 1.100 1.00 44.75 173 GLN A O 1
#

pLDDT: mean 81.58, std 9.96, range [37.03, 94.0]

Sequence (173 aa):
MIEEQSFNWTLIRGTCPEFIPNHWDIVLAVFAVVGAVMNCILMFRFKKTMRGSVFLNTLAGCDFGCCILYLYNYFFTSAAVYYRNNLMAFLRIMTHCEMKMVKDFYDIILPLLVFHIIFEKFLWTCSTRTRLKWTFFTLANYKFLLTVMTTVYAGMATFISNWNFLVSSASLQ

Radius of gyration: 20.9 Å; chains: 1; bounding box: 54×35×59 Å

Secondary structure (DSSP, 8-state):
--------HHHHHHH-GGGS--HHHHHHHHHHHHHHHHHHHHHHHHHHH-TT-HHHHHHHHHHHHHHHHHIIIIIIHHHHHHHT-HHHHHHHHHHHHHHHHHHHHHHHHHHHHHHHHHHHHHHHHS-HHHHHH-GGGTSHHHHHHHHHHHHHHHHHHHHHHHHHHHHHHHTT-

Foldseek 3Di:
DDPLPPDPLVVVCVVCVLLADDPVLVVLLVVLVVLLVVLVVQLVCCVVPPLQCLLSNVLSVLSNVVSVLSCLPHVLSSVCSVVVPSVSVVVCVVCVLVSVLVVQLSVQLNVVSVVLVVVLVVLVVDDPVSVVVPVLSGDSVSVNVVSVVSSVVSNVVSVVVVVVVVVVVVVVD

Organism: NCBI:txid1561998